Protein AF-A0A0G0RYS9-F1 (afdb_monomer)

Nearest PDB structures (foldseek):
  3qok-assembly1_A  TM=2.219E-01  e=1.330E+00  Klebsiella pneumoniae subsp. pneumoniae MGH 78578
  6hm1-assembly1_A  TM=3.190E-01  e=3.081E+00  Serratia proteamaculans 568
  8xbd-assembly2_A  TM=3.062E-01  e=3.081E+00  uncultured bacterium
  8bqs-assembly1_A2  TM=1.404E-01  e=9.246E+00  Tetrahymena thermophila SB210

Radius of gyration: 17.21 Å; Cα contacts (8 Å, |Δi|>4): 258; chains: 1; bounding box: 45×35×45 Å

Solvent-accessible surface area (backbone atoms only — not comparable to full-atom values): 8181 Å² total; per-residue (Å²): 82,34,41,35,58,44,65,34,42,79,86,64,74,83,59,55,46,101,86,70,46,69,49,48,28,32,82,56,81,89,67,54,73,68,54,50,55,47,25,54,72,73,64,80,31,53,99,46,82,96,47,38,80,52,53,52,50,81,87,70,58,75,88,50,36,66,15,37,32,41,29,30,48,76,61,48,36,29,71,81,49,70,74,22,80,40,61,65,59,42,15,44,51,38,31,77,68,57,38,72,39,22,87,99,34,59,51,51,42,67,24,38,34,42,31,51,72,69,60,49,72,27,49,34,56,45,70,41,86,89,77,69,49,75,43,35,18,35,51,56,49,38,76,76,112

pLDDT: mean 87.71, std 9.08, range [53.84, 98.44]

Sequence (145 aa):
MSREIRRVPENWEHPKDEKGHNIPMHEHFPYNKEEIEEGLRDGWLDNDPPNYGCDVMPQWPESERTHYQMYESVTEGTPISPVMKSPEALARWLADNKASAGPYATATYDQWLAMIKVGSSAGSFVMNRSTGEIVSGVEAVSRKM

Mean predicted aligned error: 6.13 Å

Structure (mmCIF, N/CA/C/O backbone):
data_AF-A0A0G0RYS9-F1
#
_entry.id   AF-A0A0G0RYS9-F1
#
loop_
_atom_site.group_PDB
_atom_site.id
_atom_site.type_symbol
_atom_site.label_atom_id
_atom_site.label_alt_id
_atom_site.label_comp_id
_atom_site.label_asym_id
_atom_site.label_entity_id
_atom_site.label_seq_id
_atom_site.pdbx_PDB_ins_code
_atom_site.Cartn_x
_atom_site.Cartn_y
_atom_site.Cartn_z
_atom_site.occupancy
_atom_site.B_iso_or_equiv
_atom_site.auth_seq_id
_atom_site.auth_comp_id
_atom_site.auth_asym_id
_atom_site.auth_atom_id
_atom_site.pdbx_PDB_model_num
ATOM 1 N N . MET A 1 1 ? 7.383 8.909 -1.691 1.00 72.62 1 MET A N 1
ATOM 2 C CA . MET A 1 1 ? 6.316 8.246 -2.465 1.00 72.62 1 MET A CA 1
ATOM 3 C C . MET A 1 1 ? 6.650 6.761 -2.615 1.00 72.62 1 MET A C 1
ATOM 5 O O . MET A 1 1 ? 7.046 6.326 -3.693 1.00 72.62 1 MET A O 1
ATOM 9 N N . SER A 1 2 ? 6.572 5.975 -1.542 1.00 84.88 2 SER A N 1
ATOM 10 C CA . SER A 1 2 ? 6.737 4.519 -1.652 1.00 84.88 2 SER A CA 1
ATOM 11 C C . SER A 1 2 ? 5.440 3.855 -2.119 1.00 84.88 2 SER A C 1
ATOM 13 O O . SER A 1 2 ? 4.384 4.495 -2.196 1.00 84.88 2 SER A O 1
ATOM 15 N N . ARG A 1 3 ? 5.543 2.579 -2.489 1.00 91.12 3 ARG 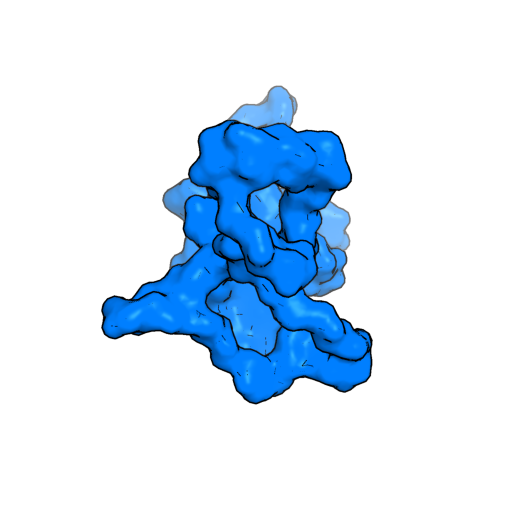A N 1
ATOM 16 C CA . ARG A 1 3 ? 4.415 1.704 -2.814 1.00 91.12 3 ARG A CA 1
ATOM 17 C C . ARG A 1 3 ? 4.362 0.572 -1.823 1.00 91.12 3 ARG A C 1
ATOM 19 O O . ARG A 1 3 ? 5.385 -0.052 -1.569 1.00 91.12 3 ARG A O 1
ATOM 26 N N . GLU A 1 4 ? 3.185 0.324 -1.287 1.00 92.38 4 GLU A N 1
ATOM 27 C CA . GLU A 1 4 ? 2.968 -0.671 -0.251 1.00 92.38 4 GLU A CA 1
ATOM 28 C C . GLU A 1 4 ? 1.812 -1.567 -0.671 1.00 92.38 4 GLU A C 1
ATOM 30 O O . GLU A 1 4 ? 0.739 -1.093 -1.042 1.00 92.38 4 GLU A O 1
ATOM 35 N N . ILE A 1 5 ? 2.039 -2.875 -0.626 1.00 93.75 5 ILE A N 1
ATOM 36 C CA . ILE A 1 5 ? 0.974 -3.845 -0.827 1.00 93.75 5 ILE A CA 1
ATOM 37 C C . ILE A 1 5 ? 0.342 -4.183 0.522 1.00 93.75 5 ILE A C 1
ATOM 39 O O . ILE A 1 5 ? 1.015 -4.702 1.408 1.00 93.75 5 ILE A O 1
ATOM 43 N N . ARG A 1 6 ? -0.966 -3.950 0.660 1.00 92.69 6 ARG A N 1
ATOM 44 C CA . ARG A 1 6 ? -1.732 -4.357 1.844 1.00 92.69 6 ARG A CA 1
ATOM 45 C C . ARG A 1 6 ? -2.678 -5.503 1.514 1.00 92.69 6 ARG A C 1
ATOM 47 O O . ARG A 1 6 ? -3.259 -5.574 0.427 1.00 92.69 6 ARG A O 1
ATOM 54 N N . ARG A 1 7 ? -2.828 -6.409 2.481 1.00 93.31 7 ARG A N 1
ATOM 55 C CA . ARG A 1 7 ? -3.809 -7.500 2.452 1.00 93.31 7 ARG A CA 1
ATOM 56 C C . ARG A 1 7 ? -5.037 -7.110 3.268 1.00 93.31 7 ARG A C 1
ATOM 58 O O . ARG A 1 7 ? -4.888 -6.854 4.464 1.00 93.31 7 ARG A O 1
ATOM 65 N N . VAL A 1 8 ? -6.203 -7.094 2.627 1.00 95.19 8 VAL A N 1
ATOM 66 C CA . VAL A 1 8 ? -7.475 -6.571 3.161 1.00 95.19 8 VAL A CA 1
ATOM 67 C C . VAL A 1 8 ? -8.631 -7.558 2.911 1.00 95.19 8 VAL A C 1
ATOM 69 O O . VAL A 1 8 ? -8.483 -8.451 2.066 1.00 95.19 8 VAL A O 1
ATOM 72 N N . PRO A 1 9 ? -9.765 -7.443 3.625 1.00 96.75 9 PRO A N 1
ATOM 73 C CA . PRO A 1 9 ? -10.996 -8.160 3.296 1.00 96.75 9 PRO A CA 1
ATOM 74 C C . PRO A 1 9 ? -11.537 -7.829 1.904 1.00 96.75 9 PRO A C 1
ATOM 76 O O . PRO A 1 9 ? -11.288 -6.753 1.368 1.00 96.75 9 PRO A O 1
ATOM 79 N N . GLU A 1 10 ? -12.314 -8.748 1.328 1.00 96.06 10 GLU A N 1
ATOM 80 C CA . GLU A 1 10 ? -12.937 -8.584 0.002 1.00 96.06 10 GLU A CA 1
ATOM 81 C C . GLU A 1 10 ? -13.812 -7.330 -0.091 1.00 96.06 10 GLU A C 1
ATOM 83 O O . GLU A 1 10 ? -13.774 -6.605 -1.080 1.00 96.06 10 GLU A O 1
ATOM 88 N N . ASN A 1 11 ? -14.584 -7.076 0.960 1.00 94.31 11 ASN A N 1
ATOM 89 C CA . ASN A 1 11 ? -15.544 -5.986 1.070 1.00 94.31 11 ASN A CA 1
ATOM 90 C C . ASN A 1 11 ? -14.961 -4.744 1.762 1.00 94.31 11 ASN A C 1
ATOM 92 O O . ASN A 1 11 ? -15.718 -3.927 2.281 1.00 94.31 11 ASN A O 1
ATOM 96 N N . TRP A 1 12 ? -13.632 -4.624 1.829 1.00 94.94 12 TRP A N 1
ATOM 97 C CA . TRP A 1 12 ? -12.996 -3.456 2.422 1.00 94.94 12 TRP A CA 1
ATOM 98 C C . TRP A 1 12 ? -13.252 -2.203 1.582 1.00 94.94 12 TRP A C 1
ATOM 100 O O . TRP A 1 12 ? -12.902 -2.139 0.402 1.00 94.94 12 TRP A O 1
ATOM 110 N N . GLU A 1 13 ? -13.814 -1.185 2.229 1.00 93.50 13 GLU A N 1
ATOM 111 C CA . GLU A 1 13 ? -13.965 0.155 1.679 1.00 93.50 13 GLU A CA 1
ATOM 112 C C . GLU A 1 13 ? -13.140 1.128 2.519 1.00 93.50 13 GLU A C 1
ATOM 114 O O . GLU A 1 13 ? -13.358 1.276 3.720 1.00 93.50 13 GLU A O 1
ATOM 119 N N . HIS A 1 14 ? -12.167 1.779 1.879 1.00 91.94 14 HIS A N 1
ATOM 120 C CA . HIS A 1 14 ? -11.284 2.719 2.562 1.00 91.94 14 HIS A CA 1
ATOM 121 C C . HIS A 1 14 ? -12.072 3.963 3.019 1.00 91.94 14 HIS A C 1
ATOM 123 O O . HIS A 1 14 ? -12.773 4.548 2.183 1.00 91.94 14 HIS A O 1
ATOM 129 N N . PRO A 1 15 ? -11.960 4.388 4.294 1.00 91.50 15 PRO A N 1
ATOM 130 C CA . PRO A 1 15 ? -12.660 5.554 4.825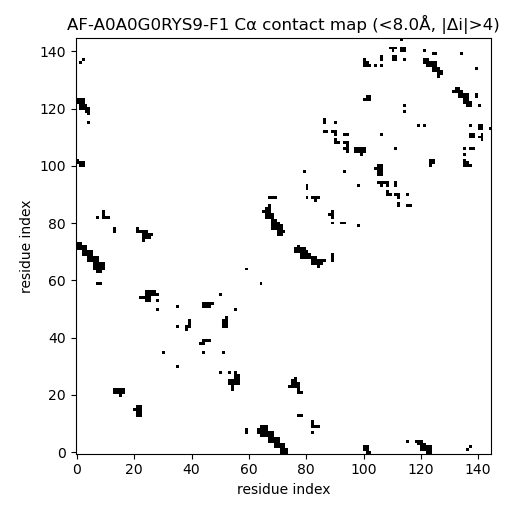 1.00 91.50 15 PRO A CA 1
ATOM 131 C C . PRO A 1 15 ? -12.395 6.832 4.029 1.00 91.50 15 PRO A C 1
ATOM 133 O O . PRO A 1 15 ? -11.281 7.085 3.560 1.00 91.50 15 PRO A O 1
ATOM 136 N N . LYS A 1 16 ? -13.433 7.660 3.894 1.00 91.06 16 LYS A N 1
ATOM 137 C CA . LYS A 1 16 ? -13.384 8.928 3.164 1.00 91.06 16 LYS A CA 1
ATOM 138 C C . LYS A 1 16 ? -13.897 10.079 4.018 1.00 91.06 16 LYS A C 1
ATOM 140 O O . LYS A 1 16 ? -14.792 9.881 4.835 1.00 91.06 16 LYS A O 1
ATOM 145 N N . ASP A 1 17 ? -13.341 11.266 3.797 1.00 88.62 17 ASP A N 1
ATOM 146 C CA . ASP A 1 17 ? -13.802 12.509 4.408 1.00 88.62 17 ASP A CA 1
ATOM 147 C C . ASP A 1 17 ? -15.164 12.952 3.834 1.00 88.62 17 ASP A C 1
ATOM 149 O O . ASP A 1 17 ? -15.690 12.375 2.876 1.00 88.62 17 ASP A O 1
ATOM 153 N N . GLU A 1 18 ? -15.737 14.023 4.388 1.00 90.81 18 GLU A N 1
ATOM 154 C CA . GLU A 1 18 ? -17.013 14.597 3.926 1.00 90.81 18 GLU A CA 1
ATOM 155 C C . GLU A 1 18 ? -16.992 15.049 2.452 1.00 90.81 18 GLU A C 1
ATOM 157 O O . GLU A 1 18 ? -18.043 15.234 1.836 1.00 90.81 18 GLU A O 1
ATOM 162 N N . LYS A 1 19 ? -15.802 15.233 1.867 1.00 90.75 19 LYS A N 1
ATOM 163 C CA . LYS A 1 19 ? -15.595 15.621 0.464 1.00 90.75 19 LYS A CA 1
ATOM 164 C C . LYS A 1 19 ? -15.372 14.408 -0.446 1.00 90.75 19 LYS A C 1
ATOM 166 O O . LYS A 1 19 ? -15.249 14.578 -1.658 1.00 90.75 19 LYS A O 1
ATOM 171 N N . GLY A 1 20 ? -15.354 13.196 0.108 1.00 88.25 20 GLY A N 1
ATOM 172 C CA . GLY A 1 20 ? -15.143 11.948 -0.616 1.00 88.25 20 GLY A CA 1
ATOM 173 C C . GLY A 1 20 ? -13.673 11.612 -0.888 1.00 88.25 20 GLY A C 1
ATOM 174 O O . GLY A 1 20 ? -13.408 10.700 -1.677 1.00 88.25 20 GLY A O 1
ATOM 175 N N . HIS A 1 21 ? -12.720 12.314 -0.271 1.00 88.19 21 HIS A N 1
ATOM 176 C CA . HIS A 1 21 ? -11.299 11.984 -0.362 1.00 88.19 21 HIS A CA 1
ATOM 177 C C . HIS A 1 21 ? -10.928 10.897 0.641 1.00 88.19 21 HIS A C 1
ATOM 179 O O . HIS A 1 21 ? -11.434 10.887 1.756 1.00 88.19 21 HIS A O 1
ATOM 185 N N . ASN A 1 22 ? -10.023 9.994 0.261 1.00 90.31 22 ASN A N 1
ATOM 186 C CA . ASN A 1 22 ? -9.525 8.959 1.167 1.00 90.31 22 ASN A CA 1
ATOM 187 C C . ASN A 1 22 ? -8.815 9.596 2.369 1.00 90.31 22 ASN A C 1
ATOM 189 O O . ASN A 1 22 ? -7.947 10.450 2.185 1.00 90.31 22 ASN A O 1
ATOM 193 N N . ILE A 1 23 ? -9.152 9.136 3.571 1.00 88.25 23 ILE A N 1
ATOM 194 C CA . ILE A 1 23 ? -8.484 9.546 4.808 1.00 88.25 23 ILE A CA 1
ATOM 195 C C . ILE A 1 23 ? -7.148 8.787 4.905 1.00 88.25 23 ILE A C 1
ATOM 197 O O . ILE A 1 23 ? -7.151 7.569 4.724 1.00 88.25 23 ILE A O 1
ATOM 201 N N . PRO A 1 24 ? -6.000 9.446 5.129 1.00 87.50 24 PRO A N 1
ATOM 202 C CA . PRO A 1 24 ? -4.731 8.766 5.402 1.00 87.50 24 PRO A CA 1
ATOM 203 C C . PRO A 1 24 ? -4.861 7.760 6.549 1.00 87.50 24 PRO A C 1
ATOM 205 O O . PRO A 1 24 ? -5.377 8.117 7.600 1.00 87.50 24 PRO A O 1
ATOM 208 N N . MET A 1 25 ? -4.414 6.513 6.362 1.00 86.75 25 MET A N 1
ATOM 209 C CA . MET A 1 25 ? -4.434 5.511 7.434 1.00 86.75 25 MET A CA 1
ATOM 210 C C . MET A 1 25 ? -3.079 4.830 7.593 1.00 86.75 25 MET A C 1
ATOM 212 O O . MET A 1 25 ? -2.584 4.152 6.675 1.00 86.75 25 MET A O 1
ATOM 216 N N . HIS A 1 26 ? -2.520 4.921 8.797 1.00 80.25 26 HIS A N 1
ATOM 217 C CA . HIS A 1 26 ? -1.299 4.210 9.155 1.00 80.25 26 HIS A CA 1
ATOM 218 C C . HIS A 1 26 ? -1.557 2.701 9.245 1.00 80.25 26 HIS A C 1
ATOM 220 O O . HIS A 1 26 ? -2.640 2.258 9.618 1.00 80.25 26 HIS A O 1
ATOM 226 N N . GLU A 1 27 ? -0.560 1.881 8.907 1.00 78.25 27 GLU A N 1
ATOM 227 C CA . GLU A 1 27 ? -0.674 0.424 9.083 1.00 78.25 27 GLU A CA 1
ATOM 228 C C . GLU A 1 27 ? -0.692 0.039 10.574 1.00 78.25 27 GLU A C 1
ATOM 230 O O . GLU A 1 27 ? -1.411 -0.871 10.982 1.00 78.25 27 GLU A O 1
ATOM 235 N N . HIS A 1 28 ? 0.070 0.775 11.384 1.00 78.38 28 HIS A N 1
ATOM 236 C CA . HIS A 1 28 ? 0.213 0.593 12.823 1.00 78.38 28 HIS A CA 1
ATOM 237 C C . HIS A 1 28 ? 0.192 1.959 13.510 1.00 78.38 28 HIS A C 1
ATOM 239 O O . HIS A 1 28 ? 0.562 2.961 12.895 1.00 78.38 28 HIS A O 1
ATOM 245 N N . PHE A 1 29 ? -0.211 1.997 14.780 1.00 80.31 29 PHE A N 1
ATOM 246 C CA . PHE A 1 29 ? -0.164 3.226 15.567 1.00 80.31 29 PHE A CA 1
ATOM 247 C C . PHE A 1 29 ? 1.294 3.729 15.670 1.00 80.31 29 PHE A C 1
ATOM 249 O O . PHE A 1 29 ? 2.159 2.951 16.085 1.00 80.31 29 PHE A O 1
ATOM 256 N N .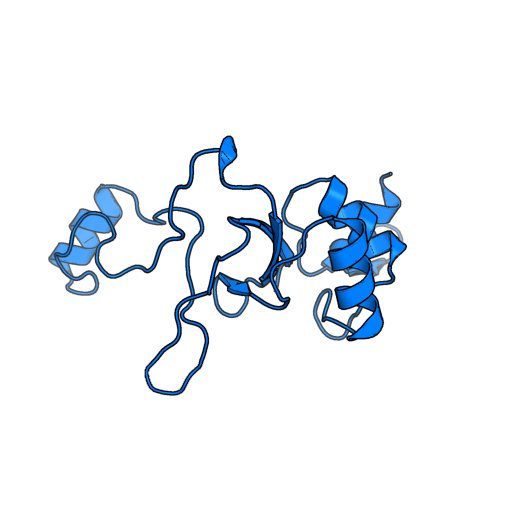 PRO A 1 30 ? 1.597 4.971 15.244 1.00 77.12 30 PRO A N 1
ATOM 257 C CA . PRO A 1 30 ? 2.976 5.391 14.996 1.00 77.12 30 PRO A CA 1
ATOM 258 C C . PRO A 1 30 ? 3.736 5.837 16.251 1.00 77.12 30 PRO A C 1
ATOM 260 O O . PRO A 1 30 ? 4.961 5.916 16.193 1.00 77.12 30 PRO A O 1
ATOM 263 N N . TYR A 1 31 ? 3.042 6.125 17.358 1.00 82.19 31 TYR A N 1
ATOM 264 C CA . TYR A 1 31 ? 3.647 6.748 18.536 1.00 82.19 31 TYR A CA 1
ATOM 265 C C . TYR A 1 31 ? 3.950 5.752 19.652 1.00 82.19 31 TYR A C 1
ATOM 267 O O . TYR A 1 31 ? 3.157 4.861 19.969 1.00 82.19 31 TYR A O 1
ATOM 275 N N . ASN A 1 32 ? 5.107 5.933 20.283 1.00 86.44 32 ASN A N 1
ATOM 276 C CA . ASN A 1 32 ? 5.463 5.240 21.515 1.00 86.44 32 ASN A CA 1
ATOM 277 C C . ASN A 1 32 ? 4.831 5.917 22.747 1.00 86.44 32 ASN A C 1
ATOM 279 O O . ASN A 1 32 ? 4.168 6.947 22.653 1.00 86.44 32 ASN A O 1
ATOM 283 N N . LYS A 1 33 ? 5.024 5.322 23.929 1.00 86.50 33 LYS A N 1
ATOM 284 C CA . LYS A 1 33 ? 4.403 5.806 25.167 1.00 86.50 33 LYS A CA 1
ATOM 285 C C . LYS A 1 33 ? 4.849 7.229 25.521 1.00 86.50 33 LYS A C 1
ATOM 287 O O . LYS A 1 33 ? 4.018 8.034 25.928 1.00 86.50 33 LYS A O 1
ATOM 292 N N . GLU A 1 34 ? 6.134 7.526 25.372 1.00 88.75 34 GLU A N 1
ATOM 293 C CA . GLU A 1 34 ? 6.707 8.836 25.672 1.00 88.75 34 GLU A CA 1
ATOM 294 C C . GLU A 1 34 ? 6.160 9.918 24.727 1.00 88.75 34 GLU A C 1
ATOM 296 O O . GLU A 1 34 ? 5.790 10.997 25.183 1.00 88.75 34 GLU A O 1
ATOM 301 N N . GLU A 1 35 ? 6.032 9.609 23.434 1.00 87.62 35 GLU A N 1
ATOM 302 C CA . GLU A 1 35 ? 5.447 10.497 22.418 1.00 87.62 35 GLU A CA 1
ATOM 303 C C . GLU A 1 35 ? 3.956 10.754 22.670 1.00 87.62 35 GLU A C 1
ATOM 305 O O . GLU A 1 35 ? 3.490 11.875 22.484 1.00 87.62 35 GLU A O 1
ATOM 310 N N . ILE A 1 36 ? 3.211 9.749 23.148 1.00 86.31 36 ILE A N 1
ATOM 311 C CA . ILE A 1 36 ? 1.817 9.928 23.577 1.00 86.31 36 ILE A CA 1
ATOM 312 C C . ILE A 1 36 ? 1.746 10.889 24.769 1.00 86.31 36 ILE A C 1
ATOM 314 O O . ILE A 1 36 ? 0.948 11.824 24.767 1.00 86.31 36 ILE A O 1
ATOM 318 N N . GLU A 1 37 ? 2.569 10.669 25.800 1.00 87.75 37 GLU A N 1
ATOM 319 C CA . GLU A 1 37 ? 2.602 11.525 26.994 1.00 87.75 37 GLU A CA 1
ATOM 320 C C . GLU A 1 37 ? 2.983 12.971 26.639 1.00 87.75 37 GLU A C 1
ATOM 322 O O . GLU A 1 37 ? 2.375 13.918 27.145 1.00 87.75 37 GLU A O 1
ATOM 327 N N . GLU A 1 38 ? 3.956 13.151 25.743 1.00 89.19 38 GLU A N 1
ATOM 328 C CA . GLU A 1 38 ? 4.337 14.448 25.189 1.00 89.19 38 GLU A CA 1
ATOM 329 C C . GLU A 1 38 ? 3.199 15.091 24.395 1.00 89.19 38 GLU A C 1
ATOM 331 O O . GLU A 1 38 ? 2.866 16.247 24.655 1.00 89.19 38 GLU A O 1
ATOM 336 N N . GLY A 1 39 ? 2.553 14.354 23.492 1.00 86.50 39 GLY A N 1
ATOM 337 C CA . GLY A 1 39 ? 1.490 14.901 22.658 1.00 86.50 39 GLY A CA 1
ATOM 338 C C . GLY A 1 39 ? 0.230 15.282 23.408 1.00 86.50 39 GLY A C 1
ATOM 339 O O . GLY A 1 39 ? -0.361 16.321 23.108 1.00 86.50 39 GLY A O 1
ATOM 340 N N . LEU A 1 40 ? -0.132 14.519 24.439 1.00 86.75 40 LEU A N 1
ATOM 341 C CA . LEU A 1 40 ? -1.223 14.874 25.346 1.00 86.75 40 LEU A CA 1
ATOM 342 C C . LEU A 1 40 ? -0.876 16.102 26.200 1.00 86.75 40 LEU A C 1
ATOM 344 O O . LEU A 1 40 ? -1.745 16.928 26.476 1.00 86.75 40 LEU A O 1
ATOM 348 N N . ARG A 1 41 ? 0.387 16.236 26.628 1.00 89.12 41 ARG A N 1
ATOM 349 C CA . ARG A 1 41 ? 0.866 17.387 27.410 1.00 89.12 41 ARG A CA 1
ATOM 350 C C . ARG A 1 41 ? 0.906 18.670 26.578 1.00 89.12 41 ARG A C 1
ATOM 352 O O . ARG A 1 41 ? 0.526 19.721 27.089 1.00 89.12 41 ARG A O 1
ATOM 359 N N . ASP A 1 42 ? 1.373 18.582 25.335 1.00 89.62 42 ASP A N 1
ATOM 360 C CA . ASP A 1 42 ? 1.543 19.724 24.427 1.00 89.62 42 ASP A CA 1
ATOM 361 C C . ASP A 1 42 ? 0.292 20.025 23.584 1.00 89.62 42 ASP A C 1
ATOM 363 O O . ASP A 1 42 ? 0.236 21.054 22.910 1.00 89.62 42 ASP A O 1
ATOM 367 N N . GLY A 1 43 ? -0.733 19.171 23.663 1.00 85.31 43 GLY A N 1
ATOM 368 C CA . GLY A 1 43 ? -2.051 19.394 23.065 1.00 85.31 43 GLY A CA 1
ATOM 369 C C . GLY A 1 43 ? -2.108 19.194 21.550 1.00 85.31 43 GLY A C 1
ATOM 370 O O . GLY A 1 43 ? -3.002 19.740 20.909 1.00 85.31 43 GLY A O 1
ATOM 371 N N . TRP A 1 44 ? -1.157 18.452 20.971 1.00 83.62 44 TRP A N 1
ATOM 372 C CA . TRP A 1 44 ? -1.203 18.031 19.563 1.00 83.62 44 TRP A CA 1
ATOM 373 C C . TRP A 1 44 ? -1.731 16.600 19.379 1.00 83.62 44 TRP A C 1
ATOM 375 O O . TRP A 1 44 ? -2.003 16.208 18.246 1.00 83.62 44 TRP A O 1
ATOM 385 N N . LEU A 1 45 ? -1.919 15.849 20.473 1.00 77.62 45 LEU A N 1
ATOM 386 C CA . LEU A 1 45 ? -2.746 14.641 20.505 1.00 77.62 45 LEU A CA 1
ATOM 387 C C . LEU A 1 45 ? -4.034 14.897 21.275 1.00 77.62 45 LEU A C 1
ATOM 389 O O . LEU A 1 45 ? -4.015 15.449 22.379 1.00 77.62 45 LEU A O 1
ATOM 393 N N . ASP A 1 46 ? -5.132 14.391 20.726 1.00 74.81 46 ASP A N 1
ATOM 394 C CA . ASP A 1 46 ? -6.409 14.324 21.418 1.00 74.81 46 ASP A CA 1
ATOM 395 C C . ASP A 1 46 ? -6.507 13.025 22.232 1.00 74.81 46 ASP A C 1
ATOM 397 O O . ASP A 1 46 ? -5.993 11.965 21.862 1.00 74.81 46 ASP A O 1
ATOM 401 N N . ASN A 1 47 ? -7.174 13.100 23.381 1.00 66.69 47 ASN A N 1
ATOM 402 C CA . ASN A 1 47 ? -7.230 12.021 24.366 1.00 66.69 47 ASN A CA 1
ATOM 403 C C . ASN A 1 47 ? -8.276 10.942 24.007 1.00 66.69 47 ASN A C 1
ATOM 405 O O . ASN A 1 47 ? -9.177 10.681 24.804 1.00 66.69 47 ASN A O 1
ATOM 409 N N . ASP A 1 48 ? -8.158 10.325 22.822 1.00 63.88 48 ASP A N 1
ATOM 410 C CA . ASP A 1 48 ? -9.079 9.284 22.323 1.00 63.88 48 ASP A CA 1
ATOM 411 C C . ASP A 1 48 ? -8.367 7.931 22.057 1.00 63.88 48 ASP A C 1
ATOM 413 O O . ASP A 1 48 ? -8.072 7.565 20.912 1.00 63.88 48 ASP A O 1
ATOM 417 N N . PRO A 1 49 ? -8.003 7.176 23.116 1.00 62.94 49 PRO A N 1
ATOM 418 C CA . PRO A 1 49 ? -7.420 5.841 22.987 1.00 62.94 49 PRO A CA 1
ATOM 419 C C . PRO A 1 49 ? -8.326 4.889 22.180 1.00 62.94 49 PRO A C 1
ATOM 421 O O . PRO A 1 49 ? -9.548 4.979 22.278 1.00 62.94 49 PRO A O 1
ATOM 424 N N . PRO A 1 50 ? -7.773 3.897 21.456 1.00 61.84 50 PRO A N 1
ATOM 425 C CA . PRO A 1 50 ? -6.370 3.479 21.464 1.00 61.84 50 PRO A CA 1
ATOM 426 C C . PRO A 1 50 ? -5.480 4.202 20.446 1.00 61.84 50 PRO A C 1
ATOM 428 O O . PRO A 1 50 ? -4.270 4.004 20.485 1.00 61.84 50 PRO A O 1
ATOM 431 N N . ASN A 1 51 ? -6.053 5.015 19.554 1.00 64.38 51 ASN A N 1
ATOM 432 C CA . ASN A 1 51 ? -5.321 5.576 18.418 1.00 64.38 51 ASN A CA 1
ATOM 433 C C . ASN A 1 51 ? -5.103 7.095 18.501 1.00 64.38 51 ASN A C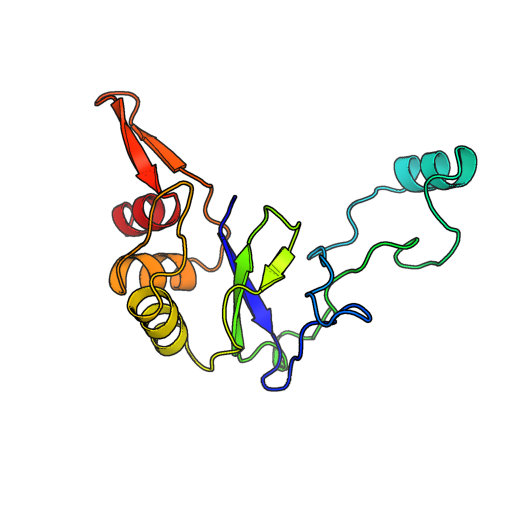 1
ATOM 435 O O . ASN A 1 51 ? -4.547 7.651 17.566 1.00 64.38 51 ASN A O 1
ATOM 439 N N . TYR A 1 52 ? -5.513 7.769 19.583 1.00 71.06 52 TYR A N 1
ATOM 440 C CA . TYR A 1 52 ? -5.164 9.166 19.900 1.00 71.06 52 TYR A CA 1
ATOM 441 C C . TYR A 1 52 ? -5.351 10.154 18.729 1.00 71.06 52 TYR A C 1
ATOM 443 O O . TYR A 1 52 ? -4.512 11.016 18.487 1.00 71.06 52 TYR A O 1
ATOM 451 N N . GLY A 1 53 ? -6.440 9.997 17.968 1.00 67.69 53 GLY A N 1
ATOM 452 C CA . GLY A 1 53 ? -6.747 10.835 16.800 1.00 67.69 53 GLY A CA 1
ATOM 453 C C . GLY A 1 53 ? -6.039 10.446 15.493 1.00 67.69 53 GLY A C 1
ATOM 454 O O . GLY A 1 53 ? -6.244 11.108 14.480 1.00 67.69 53 GLY A O 1
ATOM 455 N N . CYS A 1 54 ? -5.241 9.377 15.476 1.00 72.81 54 CYS A N 1
ATOM 456 C CA . CYS A 1 54 ? -4.683 8.801 14.254 1.00 72.81 54 CYS A CA 1
ATOM 457 C C . CYS A 1 54 ? -5.608 7.731 13.671 1.00 72.81 54 CYS A C 1
ATOM 459 O O . CYS A 1 54 ? -5.964 6.758 14.340 1.00 72.81 54 CYS A O 1
ATOM 461 N N . ASP A 1 55 ? -5.910 7.833 12.382 1.00 81.62 55 ASP A N 1
ATOM 462 C CA . ASP A 1 55 ? -6.574 6.753 11.667 1.00 81.62 55 ASP A CA 1
ATOM 463 C C . ASP A 1 55 ? -5.581 5.613 11.396 1.00 81.62 55 ASP A C 1
ATOM 465 O O . ASP A 1 55 ? -4.545 5.778 10.745 1.00 81.62 55 ASP A O 1
ATOM 469 N N . VAL A 1 56 ? -5.889 4.427 11.921 1.00 84.06 56 VAL A N 1
ATOM 470 C CA . VAL A 1 56 ? -5.070 3.217 11.774 1.00 84.06 56 VAL A CA 1
ATOM 471 C C . VAL A 1 56 ? -5.896 2.144 11.082 1.00 84.06 56 VAL A C 1
ATOM 473 O O . VAL A 1 56 ? -7.079 1.965 11.379 1.00 84.06 56 VAL A O 1
ATOM 476 N N . MET A 1 57 ? -5.276 1.418 10.154 1.00 87.56 57 MET A N 1
ATOM 477 C CA . MET A 1 57 ? -5.901 0.285 9.478 1.00 87.56 57 MET A CA 1
ATOM 478 C C . MET A 1 57 ? -6.445 -0.723 10.504 1.00 87.56 57 MET A C 1
ATOM 480 O O . MET A 1 57 ? -5.736 -1.070 11.459 1.00 87.56 57 MET A O 1
ATOM 484 N N . PRO A 1 58 ? -7.670 -1.246 10.306 1.00 88.00 58 PRO A N 1
ATOM 485 C CA . PRO A 1 58 ? -8.186 -2.299 11.165 1.00 88.00 58 PRO A CA 1
ATOM 486 C C . PRO A 1 58 ? -7.273 -3.529 11.145 1.00 88.00 58 PRO A C 1
ATOM 488 O O . PRO A 1 58 ? -6.792 -3.965 10.097 1.00 88.00 58 PRO A O 1
ATOM 491 N N . GLN A 1 59 ? -7.055 -4.114 12.319 1.00 85.94 59 GLN A N 1
ATOM 492 C CA . GLN A 1 59 ? -6.223 -5.304 12.473 1.00 85.94 59 GLN A CA 1
ATOM 493 C C . GLN A 1 59 ? -7.069 -6.560 12.248 1.00 85.94 59 GLN A C 1
ATOM 495 O O . GLN A 1 59 ? -7.569 -7.172 13.192 1.00 85.94 59 GLN A O 1
ATOM 500 N N . TRP A 1 60 ? -7.271 -6.924 10.980 1.00 88.81 60 TRP A N 1
ATOM 501 C CA . TRP A 1 60 ? -8.001 -8.143 10.627 1.00 88.81 60 TRP A CA 1
ATOM 502 C C . TRP A 1 60 ? -7.178 -9.404 10.895 1.00 88.81 60 TRP A C 1
ATOM 504 O O . TRP A 1 60 ? -5.964 -9.413 10.646 1.00 88.81 60 TRP A O 1
ATOM 514 N N . PRO A 1 61 ? -7.823 -10.511 11.300 1.00 91.50 61 PRO A N 1
ATOM 515 C CA . PRO A 1 61 ? -7.159 -11.805 11.339 1.00 91.50 61 PRO A CA 1
ATOM 516 C C . PRO A 1 61 ? -6.705 -12.218 9.933 1.00 91.50 61 PRO A C 1
ATOM 518 O O . PRO A 1 61 ? -7.320 -11.867 8.925 1.00 91.50 61 PRO A O 1
ATOM 521 N N . GLU A 1 62 ? -5.637 -13.014 9.854 1.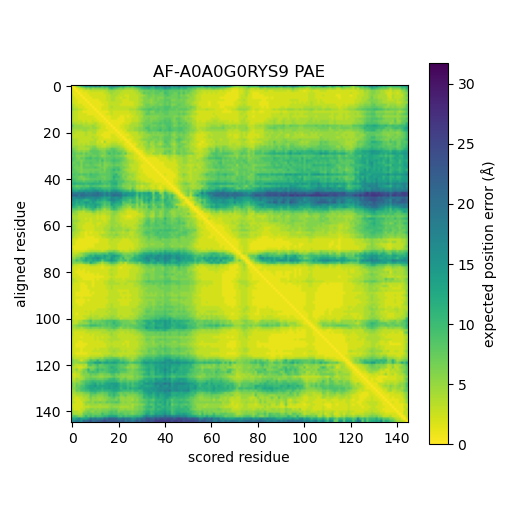00 89.06 62 GLU A N 1
ATOM 522 C CA . GLU A 1 62 ? -5.055 -13.458 8.578 1.00 89.06 62 GLU A CA 1
ATOM 523 C C . GLU A 1 62 ? -6.091 -14.120 7.652 1.00 89.06 62 GLU A C 1
ATOM 525 O O . GLU A 1 62 ? -6.078 -13.896 6.442 1.00 89.06 62 GLU A O 1
ATOM 530 N N . SER A 1 63 ? -7.045 -14.859 8.229 1.00 93.69 63 SER A N 1
ATOM 531 C CA . SER A 1 63 ? -8.142 -15.518 7.512 1.00 93.69 63 SER A CA 1
ATOM 532 C C . SER A 1 63 ? -9.063 -14.563 6.752 1.00 93.69 63 SER A C 1
ATOM 534 O O . SER A 1 63 ? -9.669 -14.969 5.764 1.00 93.69 63 SER A O 1
ATOM 536 N N . GLU A 1 64 ? -9.182 -13.309 7.192 1.00 93.88 64 GLU A N 1
ATOM 537 C CA . GLU A 1 64 ? -10.019 -12.295 6.541 1.00 93.88 64 GLU A CA 1
ATOM 538 C C . GLU A 1 64 ? -9.248 -11.506 5.475 1.00 93.88 64 GLU A C 1
ATOM 540 O O . GLU A 1 64 ? -9.847 -10.991 4.534 1.00 93.88 64 GLU A O 1
ATOM 545 N N . ARG A 1 65 ? -7.911 -11.470 5.550 1.00 92.94 65 ARG A N 1
ATOM 546 C CA . ARG A 1 65 ? -7.014 -10.702 4.665 1.00 92.94 65 ARG A CA 1
ATOM 547 C C . ARG A 1 65 ? -6.806 -11.389 3.307 1.00 92.94 65 ARG A C 1
ATOM 549 O O . ARG A 1 65 ? -5.686 -11.664 2.870 1.00 92.94 65 ARG A O 1
ATOM 556 N N . THR A 1 66 ? -7.898 -11.708 2.627 1.00 95.94 66 THR A N 1
ATOM 557 C CA . THR A 1 66 ? -7.928 -12.556 1.423 1.00 95.94 66 THR A CA 1
ATOM 558 C C . THR A 1 66 ? -7.623 -11.811 0.123 1.00 95.94 66 THR A C 1
ATOM 560 O O . THR A 1 66 ? -7.237 -12.450 -0.854 1.00 95.94 66 THR A O 1
ATOM 563 N N . HIS A 1 67 ? -7.756 -10.485 0.107 1.00 97.19 67 HIS A N 1
ATOM 564 C CA . HIS A 1 67 ? -7.598 -9.648 -1.079 1.00 97.19 67 HIS A CA 1
ATOM 565 C C . HIS A 1 67 ? -6.398 -8.701 -0.961 1.00 97.19 67 HIS A C 1
ATOM 567 O O . HIS A 1 67 ? -5.753 -8.597 0.082 1.00 97.19 67 HIS A O 1
ATOM 573 N N . TYR A 1 68 ? -6.078 -8.039 -2.068 1.00 96.75 68 TYR A N 1
ATOM 574 C CA . TYR A 1 68 ? -4.887 -7.228 -2.276 1.00 96.75 68 TYR A CA 1
ATOM 575 C C . TYR A 1 68 ? -5.278 -5.812 -2.686 1.00 96.75 68 TYR A C 1
ATOM 577 O O . TYR A 1 68 ? -6.132 -5.633 -3.554 1.00 96.75 68 TYR A O 1
ATOM 585 N N . GLN A 1 69 ? -4.610 -4.814 -2.118 1.00 96.38 69 GLN A N 1
ATOM 586 C CA . GLN A 1 69 ? -4.795 -3.418 -2.497 1.00 96.38 69 GLN A CA 1
ATOM 587 C C . GLN A 1 69 ? -3.466 -2.666 -2.424 1.00 96.38 69 GLN A C 1
ATOM 589 O O . GLN A 1 69 ? -2.682 -2.855 -1.492 1.00 96.38 69 GLN A O 1
ATOM 594 N N . MET A 1 70 ? -3.197 -1.836 -3.431 1.00 95.38 70 MET A N 1
ATOM 595 C CA . MET A 1 70 ? -1.978 -1.040 -3.513 1.00 95.38 70 MET A CA 1
ATOM 596 C C . MET A 1 70 ? -2.177 0.312 -2.836 1.00 95.38 70 MET A C 1
ATOM 598 O O . MET A 1 70 ? -3.147 1.015 -3.121 1.00 95.38 70 MET A O 1
ATOM 602 N N . TYR A 1 71 ? -1.220 0.681 -1.995 1.00 93.38 71 TYR A N 1
ATOM 603 C CA . TYR A 1 71 ? -1.191 1.913 -1.221 1.00 93.38 71 TYR A CA 1
ATOM 604 C C . TYR A 1 71 ? 0.025 2.764 -1.574 1.00 93.38 71 TYR A C 1
ATOM 606 O O . TYR A 1 71 ? 1.032 2.287 -2.115 1.00 93.38 71 TYR A O 1
ATOM 614 N N . GLU A 1 72 ? -0.078 4.051 -1.259 1.00 88.00 72 GLU A N 1
ATOM 615 C CA . GLU A 1 72 ? 0.980 5.023 -1.479 1.00 88.00 72 GLU A CA 1
ATOM 616 C C . GLU A 1 72 ? 1.238 5.882 -0.234 1.00 88.00 72 GLU A C 1
ATOM 618 O O . GLU A 1 72 ? 0.344 6.123 0.574 1.00 88.00 72 GLU A O 1
ATOM 623 N N . SER A 1 73 ? 2.489 6.315 -0.057 1.00 77.19 73 SER A N 1
ATOM 624 C CA . SER A 1 73 ? 2.940 6.948 1.190 1.00 77.19 73 SER A CA 1
ATOM 625 C C . SER A 1 73 ? 2.952 8.479 1.183 1.00 77.19 73 SER A C 1
ATOM 627 O O . SER A 1 73 ? 3.410 9.056 2.162 1.00 77.19 73 SER A O 1
ATOM 629 N N . VAL A 1 74 ? 2.606 9.157 0.082 1.00 70.06 74 VAL A N 1
ATOM 630 C CA . VAL A 1 74 ? 2.644 10.637 0.028 1.00 70.06 74 VAL A CA 1
ATOM 631 C C . VAL A 1 74 ? 1.528 11.235 0.850 1.00 70.06 74 VAL A C 1
ATOM 633 O O . VAL A 1 74 ? 1.744 12.191 1.579 1.00 70.06 74 VAL A O 1
ATOM 636 N N . THR A 1 75 ? 0.356 10.634 0.740 1.00 62.66 75 THR A N 1
ATOM 637 C CA . THR A 1 75 ? -0.804 10.915 1.580 1.00 62.66 75 THR A CA 1
ATOM 638 C C . THR A 1 75 ? -0.858 9.971 2.779 1.00 62.66 75 THR A C 1
ATOM 640 O O . THR A 1 75 ? -1.936 9.684 3.271 1.00 62.66 75 THR A O 1
ATOM 643 N N . GLU A 1 76 ? 0.294 9.438 3.205 1.00 69.50 76 GLU A N 1
ATOM 644 C CA . GLU A 1 76 ? 0.429 8.599 4.404 1.00 69.50 76 GLU A CA 1
ATOM 645 C C . GLU A 1 76 ? -0.559 7.416 4.466 1.00 69.50 76 GLU A C 1
ATOM 647 O O . GLU A 1 76 ? -1.097 7.078 5.516 1.00 69.50 76 GLU A O 1
ATOM 652 N N . GLY A 1 77 ? -0.772 6.730 3.336 1.00 76.50 77 GLY A N 1
ATOM 653 C CA . GLY A 1 77 ? -1.528 5.476 3.315 1.00 76.50 77 GLY A CA 1
ATOM 654 C C . GLY A 1 77 ? -2.940 5.595 2.756 1.00 76.50 77 GLY A C 1
ATOM 655 O O . GLY A 1 77 ? -3.868 5.006 3.310 1.00 76.50 77 GLY A O 1
ATOM 656 N N . THR A 1 78 ? -3.103 6.272 1.617 1.00 88.12 78 THR A N 1
ATOM 657 C CA . THR A 1 78 ? -4.324 6.133 0.811 1.00 88.12 78 THR A CA 1
ATOM 658 C C . THR A 1 78 ? -4.155 5.064 -0.277 1.00 88.12 78 THR A C 1
ATOM 660 O O . THR A 1 78 ? -3.045 4.846 -0.786 1.00 88.12 78 THR A O 1
ATOM 663 N N . PRO A 1 79 ? -5.237 4.353 -0.640 1.00 93.75 79 PRO A N 1
ATOM 664 C CA . PRO A 1 79 ? -5.184 3.355 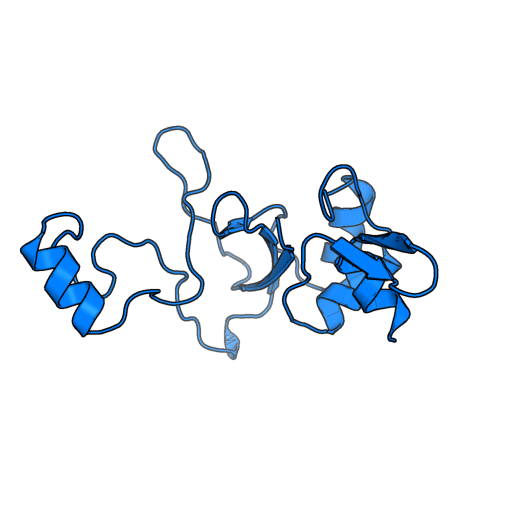-1.694 1.00 93.75 79 PRO A CA 1
ATOM 665 C C . PRO A 1 79 ? -5.120 4.019 -3.072 1.00 93.75 79 PRO A C 1
ATOM 667 O O . PRO A 1 79 ? -5.855 4.963 -3.364 1.00 93.75 79 PRO A O 1
ATOM 670 N N . ILE A 1 80 ? -4.292 3.459 -3.953 1.00 94.06 80 ILE A N 1
ATOM 671 C CA . ILE A 1 80 ? -4.202 3.843 -5.371 1.00 94.06 80 ILE A CA 1
ATOM 672 C C . ILE A 1 80 ? -4.857 2.825 -6.304 1.00 94.06 80 ILE A C 1
ATOM 674 O O . ILE A 1 80 ? -4.851 3.013 -7.519 1.00 94.06 80 ILE A O 1
ATOM 678 N N . SER A 1 81 ? -5.399 1.737 -5.754 1.00 95.88 81 SER A N 1
ATOM 679 C CA . SER A 1 81 ? -6.121 0.713 -6.503 1.00 95.88 81 SER A CA 1
ATOM 680 C C . SER A 1 81 ? -7.416 0.304 -5.796 1.00 95.88 81 SER A C 1
ATOM 682 O O . SER A 1 81 ? -7.537 0.461 -4.578 1.00 95.88 81 SER A O 1
ATOM 684 N N . PRO A 1 82 ? -8.365 -0.309 -6.520 1.00 96.69 82 PRO A N 1
ATOM 685 C CA . PRO A 1 82 ? -9.425 -1.098 -5.907 1.00 96.69 82 PRO A CA 1
ATOM 686 C C . PRO A 1 82 ? -8.865 -2.325 -5.171 1.00 96.69 82 PRO A C 1
ATOM 688 O O . PRO A 1 82 ? -7.696 -2.696 -5.345 1.00 96.69 82 PRO A O 1
ATOM 691 N N . VAL A 1 83 ? -9.729 -2.968 -4.387 1.00 97.56 83 VAL A N 1
ATOM 692 C CA . VAL A 1 83 ? -9.483 -4.279 -3.775 1.00 97.56 83 VAL A CA 1
ATOM 693 C C . VAL A 1 83 ? -9.562 -5.363 -4.852 1.00 97.56 83 VAL A C 1
ATOM 695 O O . VAL A 1 83 ? -10.507 -5.409 -5.636 1.00 97.56 83 VAL A O 1
ATOM 698 N N . MET A 1 84 ? -8.551 -6.231 -4.912 1.00 97.94 84 MET A N 1
ATOM 699 C CA . MET A 1 84 ? -8.392 -7.234 -5.967 1.00 97.94 84 MET A CA 1
ATOM 700 C C . MET A 1 84 ? -8.128 -8.622 -5.388 1.00 97.94 84 MET A C 1
ATOM 702 O O . MET A 1 84 ? -7.357 -8.792 -4.448 1.00 97.94 84 MET A O 1
ATOM 706 N N . LYS A 1 85 ? -8.735 -9.648 -5.991 1.00 97.06 85 LYS A N 1
ATOM 707 C CA . LYS A 1 85 ? -8.681 -11.038 -5.504 1.00 97.06 85 LYS A CA 1
ATOM 708 C C . LYS A 1 85 ? -7.318 -11.717 -5.643 1.00 97.06 85 LYS A C 1
ATOM 710 O O . LYS A 1 85 ? -7.039 -12.688 -4.950 1.00 97.06 85 LYS A O 1
ATOM 715 N N . SER A 1 86 ? -6.479 -11.255 -6.567 1.00 97.31 86 SER A N 1
ATOM 716 C CA . SER A 1 86 ? -5.188 -11.890 -6.846 1.00 97.31 86 SER A CA 1
ATOM 717 C C . SER A 1 86 ? -4.096 -10.865 -7.145 1.00 97.31 86 SER A C 1
ATOM 719 O O . SER A 1 86 ? -4.408 -9.776 -7.646 1.00 97.31 86 SER A O 1
ATOM 721 N N . PRO A 1 87 ? -2.820 -11.222 -6.906 1.00 97.50 87 PRO A N 1
ATOM 722 C CA . PRO A 1 87 ? -1.675 -10.424 -7.332 1.00 97.50 87 PRO A CA 1
ATOM 723 C C . PRO A 1 87 ? -1.704 -10.078 -8.821 1.00 97.50 87 PRO A C 1
ATOM 725 O O . PRO A 1 87 ? -1.422 -8.947 -9.197 1.00 97.50 87 PRO A O 1
ATOM 728 N N . GLU A 1 88 ? -2.080 -11.035 -9.668 1.00 98.38 88 GLU A N 1
ATOM 729 C CA . GLU A 1 88 ? -2.136 -10.883 -11.120 1.00 98.38 88 GLU A CA 1
ATOM 730 C C . GLU A 1 88 ? -3.212 -9.875 -11.546 1.00 98.38 88 GLU A C 1
ATOM 732 O O . GLU A 1 88 ? -2.953 -9.017 -12.393 1.00 98.38 88 GLU A O 1
ATOM 737 N N . ALA A 1 89 ? -4.403 -9.932 -10.940 1.00 98.19 89 ALA A N 1
ATOM 738 C CA . ALA A 1 89 ? -5.464 -8.961 -11.210 1.00 98.19 89 ALA A CA 1
ATOM 739 C C . ALA A 1 89 ? -5.038 -7.541 -10.811 1.00 98.19 89 ALA A C 1
ATOM 741 O O . ALA A 1 89 ? -5.229 -6.597 -11.581 1.00 98.19 89 ALA A O 1
ATOM 742 N N . LEU A 1 90 ? -4.401 -7.400 -9.644 1.00 98.25 90 LEU A N 1
ATOM 743 C CA . LEU A 1 90 ? -3.888 -6.118 -9.175 1.00 98.25 90 LEU A CA 1
ATOM 744 C C . LEU A 1 90 ? -2.768 -5.582 -10.077 1.00 98.25 90 LEU A C 1
ATOM 746 O O . LEU A 1 90 ? -2.828 -4.433 -10.507 1.00 98.25 90 LEU A O 1
ATOM 750 N N . ALA A 1 91 ? -1.778 -6.410 -10.415 1.00 98.06 91 ALA A N 1
ATOM 751 C CA . ALA A 1 91 ? -0.661 -6.026 -11.277 1.00 98.06 91 ALA A CA 1
ATOM 752 C C . ALA A 1 91 ? -1.134 -5.553 -12.657 1.00 98.06 91 ALA A C 1
ATOM 754 O O . ALA A 1 91 ? -0.635 -4.558 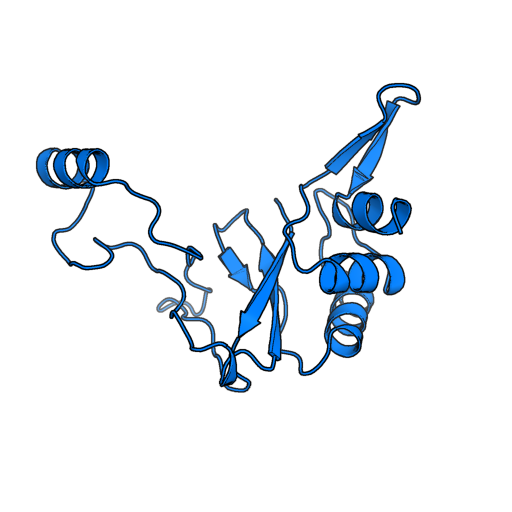-13.186 1.00 98.06 91 ALA A O 1
ATOM 755 N N . ARG A 1 92 ? -2.126 -6.246 -13.231 1.00 98.44 92 ARG A N 1
ATOM 756 C CA . ARG A 1 92 ? -2.721 -5.872 -14.517 1.00 98.44 92 ARG A CA 1
ATOM 757 C C . ARG A 1 92 ? -3.431 -4.535 -14.431 1.00 98.44 92 ARG A C 1
ATOM 759 O O . ARG A 1 92 ? -3.148 -3.658 -15.237 1.00 98.44 92 ARG A O 1
ATOM 766 N N . TRP A 1 93 ? -4.269 -4.350 -13.414 1.00 98.31 93 TRP A N 1
ATOM 767 C CA . TRP A 1 93 ? -4.961 -3.084 -13.211 1.00 98.31 93 TRP A CA 1
ATOM 768 C C . TRP A 1 93 ? -3.977 -1.918 -13.046 1.00 98.31 93 TRP A C 1
ATOM 770 O O . TRP A 1 93 ? -4.151 -0.884 -13.687 1.00 98.31 93 TRP A O 1
ATOM 780 N N . LEU A 1 94 ? -2.915 -2.088 -12.251 1.00 97.75 94 LEU A N 1
ATOM 781 C CA . LEU A 1 94 ? -1.899 -1.051 -12.034 1.00 97.75 94 LEU A CA 1
ATOM 782 C C . LEU A 1 94 ? -1.156 -0.683 -13.327 1.00 97.75 94 LEU A C 1
ATOM 784 O O . LEU A 1 94 ? -0.918 0.498 -13.580 1.00 97.75 94 LEU A O 1
ATOM 788 N N . ALA A 1 95 ? -0.814 -1.671 -14.155 1.00 97.62 95 ALA A N 1
ATOM 789 C CA . ALA A 1 95 ? -0.162 -1.437 -15.440 1.00 97.62 95 ALA A CA 1
ATOM 790 C C . ALA A 1 95 ? -1.099 -0.736 -16.439 1.00 97.62 95 ALA A C 1
ATOM 792 O O . ALA A 1 95 ? -0.732 0.290 -17.016 1.00 97.62 95 ALA A O 1
ATOM 793 N N . ASP A 1 96 ? -2.323 -1.244 -16.597 1.00 98.12 96 ASP A N 1
ATOM 794 C CA . ASP A 1 96 ? -3.300 -0.737 -17.567 1.00 98.12 96 ASP A CA 1
ATOM 795 C C . ASP A 1 96 ? -3.738 0.700 -17.232 1.00 98.12 96 ASP A C 1
ATOM 797 O O . ASP A 1 96 ? -3.898 1.533 -18.126 1.00 98.12 96 ASP A O 1
ATOM 801 N N . ASN A 1 97 ? -3.852 1.027 -15.939 1.00 97.50 97 ASN A N 1
ATOM 802 C CA . ASN A 1 97 ? -4.206 2.369 -15.464 1.00 97.50 97 ASN A CA 1
ATOM 803 C C . ASN A 1 97 ? -3.000 3.308 -15.333 1.00 97.50 97 ASN A C 1
ATOM 805 O O . ASN A 1 97 ? -3.157 4.436 -14.869 1.00 97.50 97 ASN A O 1
ATOM 809 N N . LYS A 1 98 ? -1.797 2.869 -15.735 1.00 95.62 98 LYS A N 1
ATOM 810 C CA . LYS A 1 98 ? -0.557 3.651 -15.616 1.00 95.62 98 LYS A CA 1
ATOM 811 C C . LYS A 1 98 ? -0.354 4.187 -14.196 1.00 95.62 98 LYS A C 1
ATOM 813 O O . LYS A 1 98 ? 0.034 5.342 -14.007 1.00 95.62 98 LYS A O 1
ATOM 818 N N . ALA A 1 99 ? -0.633 3.348 -13.198 1.00 94.31 99 ALA A N 1
ATOM 819 C CA . ALA A 1 99 ? -0.449 3.706 -11.804 1.00 94.31 99 ALA A CA 1
ATOM 820 C C . ALA A 1 99 ? 0.998 4.162 -11.583 1.00 94.31 99 ALA A C 1
ATOM 822 O O . ALA A 1 99 ? 1.952 3.547 -12.074 1.00 94.31 99 ALA A O 1
ATOM 823 N N . SER A 1 100 ? 1.161 5.266 -10.857 1.00 92.44 100 SER A N 1
ATOM 824 C CA . SER A 1 100 ? 2.489 5.794 -10.563 1.00 92.44 100 SER A CA 1
ATOM 825 C C . SER A 1 100 ? 3.272 4.757 -9.758 1.00 92.44 100 SER A C 1
ATOM 827 O O . SER A 1 100 ? 2.787 4.296 -8.732 1.00 92.44 100 SER A O 1
ATOM 829 N N . ALA A 1 101 ? 4.488 4.425 -10.179 1.00 89.94 101 ALA A N 1
ATOM 830 C CA . ALA A 1 101 ? 5.437 3.569 -9.458 1.00 89.94 101 ALA A CA 1
ATOM 831 C C . ALA A 1 101 ? 6.482 4.379 -8.663 1.00 89.94 101 ALA A C 1
ATOM 833 O O . ALA A 1 101 ? 7.319 3.816 -7.962 1.00 89.94 101 ALA A O 1
ATOM 834 N N . GLY A 1 102 ? 6.444 5.705 -8.793 1.00 85.25 102 GLY A N 1
ATOM 835 C CA . GLY A 1 102 ? 7.397 6.653 -8.230 1.00 85.25 102 GLY A CA 1
ATOM 836 C C . GLY A 1 102 ? 7.317 7.999 -8.964 1.00 85.25 102 GLY A C 1
ATOM 837 O O . GLY A 1 102 ? 6.482 8.157 -9.864 1.00 85.25 102 GLY A O 1
ATOM 838 N N . PRO A 1 103 ? 8.163 8.979 -8.598 1.00 80.50 103 PRO A N 1
ATOM 839 C CA . PRO A 1 103 ? 8.211 10.276 -9.269 1.00 80.50 103 PRO A CA 1
ATOM 840 C C . PRO A 1 103 ? 8.386 10.110 -10.784 1.00 80.50 103 PRO A C 1
ATOM 842 O O . PRO A 1 103 ? 9.376 9.540 -11.231 1.00 80.50 103 PRO A O 1
ATOM 845 N N . TYR A 1 104 ? 7.412 10.599 -11.557 1.00 81.69 104 TYR A N 1
ATOM 846 C CA . TYR A 1 104 ? 7.406 10.562 -13.028 1.00 81.69 104 TYR A CA 1
ATOM 847 C C . TYR A 1 104 ? 7.549 9.163 -13.663 1.00 81.69 104 TYR A C 1
ATOM 849 O O . TYR A 1 104 ? 7.870 9.062 -14.844 1.00 81.69 104 TYR A O 1
ATOM 857 N N . ALA A 1 105 ? 7.297 8.088 -12.908 1.00 88.31 105 ALA A N 1
ATOM 858 C CA . ALA A 1 105 ? 7.480 6.713 -13.364 1.00 88.31 105 ALA A CA 1
ATOM 859 C C . ALA A 1 105 ? 6.197 5.884 -13.226 1.00 88.31 105 ALA A C 1
ATOM 861 O O . ALA A 1 105 ? 5.431 6.042 -12.273 1.00 88.31 105 ALA A O 1
ATOM 862 N N . THR A 1 106 ? 6.011 4.951 -14.154 1.00 93.81 106 THR A N 1
ATOM 863 C CA . THR A 1 106 ? 5.044 3.843 -14.088 1.00 93.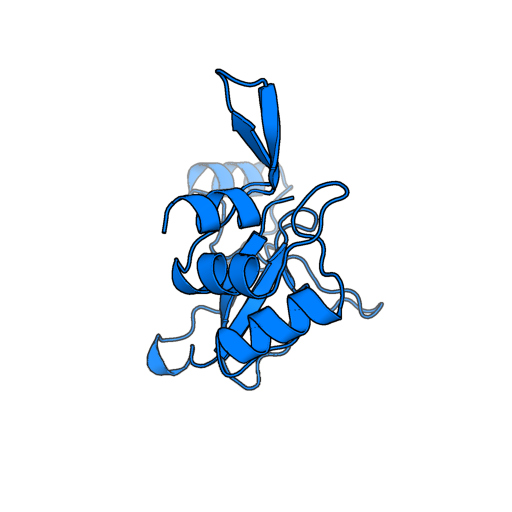81 106 THR A CA 1
ATOM 864 C C . THR A 1 106 ? 5.808 2.521 -14.099 1.00 93.81 106 THR A C 1
ATOM 866 O O . THR A 1 106 ? 7.023 2.521 -14.290 1.00 93.81 106 THR A O 1
ATOM 869 N N . ALA A 1 107 ? 5.117 1.394 -13.935 1.00 94.69 107 ALA A N 1
ATOM 870 C CA . ALA A 1 107 ? 5.734 0.073 -14.045 1.00 94.69 107 ALA A CA 1
ATOM 871 C C . ALA A 1 107 ? 4.912 -0.868 -14.935 1.00 94.69 107 ALA A C 1
ATOM 873 O O . ALA A 1 107 ? 3.706 -0.679 -15.122 1.00 94.69 107 ALA A O 1
ATOM 874 N N . THR A 1 108 ? 5.583 -1.864 -15.509 1.00 96.75 108 THR A N 1
ATOM 875 C CA . THR A 1 108 ? 4.956 -2.917 -16.312 1.00 96.75 108 THR A CA 1
ATOM 876 C C . THR A 1 108 ? 4.204 -3.911 -15.427 1.00 96.75 108 THR A C 1
ATOM 878 O O . THR A 1 108 ? 4.389 -3.956 -14.210 1.00 96.75 108 THR A O 1
ATOM 881 N N . TYR A 1 109 ? 3.375 -4.752 -16.051 1.00 97.56 109 TYR A N 1
ATOM 882 C CA . TYR A 1 109 ? 2.694 -5.856 -15.371 1.00 97.56 109 TYR A CA 1
ATOM 883 C C . TYR A 1 109 ? 3.668 -6.742 -14.580 1.00 97.56 109 TYR A C 1
ATOM 885 O O . TYR A 1 109 ? 3.435 -6.993 -13.401 1.00 97.56 109 TYR A O 1
ATOM 893 N N . ASP A 1 110 ? 4.775 -7.170 -15.196 1.00 96.81 110 ASP A N 1
ATOM 894 C CA . ASP A 1 110 ? 5.739 -8.070 -14.551 1.00 96.81 110 ASP A CA 1
ATOM 895 C C . ASP A 1 110 ? 6.455 -7.393 -13.376 1.00 96.81 110 ASP A C 1
ATOM 897 O O . ASP A 1 110 ? 6.670 -8.017 -12.337 1.00 96.81 110 ASP A O 1
ATOM 901 N N . GLN A 1 111 ? 6.760 -6.097 -13.500 1.00 95.50 111 GLN A N 1
ATOM 902 C CA . GLN A 1 111 ? 7.362 -5.311 -12.422 1.00 95.50 111 GLN A CA 1
ATOM 903 C C . GLN A 1 111 ? 6.412 -5.179 -11.223 1.00 95.50 111 GLN A C 1
ATOM 905 O O . GLN A 1 111 ? 6.816 -5.405 -10.081 1.00 95.50 111 GLN A O 1
ATOM 910 N N . TRP A 1 112 ? 5.135 -4.874 -11.476 1.00 96.50 112 TRP A N 1
ATOM 911 C CA . TRP A 1 112 ? 4.117 -4.839 -10.428 1.00 96.50 112 TRP A CA 1
ATOM 912 C C . TRP A 1 112 ? 3.902 -6.207 -9.789 1.00 96.50 112 TRP A C 1
ATOM 914 O O . TRP A 1 112 ? 3.861 -6.309 -8.566 1.00 96.50 112 TRP A O 1
ATOM 924 N N . LEU A 1 113 ? 3.795 -7.263 -10.595 1.00 96.62 113 LEU A N 1
ATOM 925 C CA . LEU A 1 113 ? 3.570 -8.616 -10.101 1.00 96.62 113 LEU A CA 1
ATOM 926 C C . LEU A 1 113 ? 4.721 -9.091 -9.210 1.00 96.62 113 LEU A C 1
ATOM 928 O O . LEU A 1 113 ? 4.468 -9.670 -8.154 1.00 96.62 113 LEU A O 1
ATOM 932 N N . ALA A 1 114 ? 5.966 -8.821 -9.611 1.00 94.06 114 ALA A N 1
ATOM 933 C CA . ALA A 1 114 ? 7.147 -9.118 -8.810 1.00 94.06 114 ALA A CA 1
ATOM 934 C C . ALA A 1 114 ? 7.091 -8.404 -7.451 1.00 94.06 114 ALA A C 1
ATOM 936 O O . ALA A 1 114 ? 7.223 -9.046 -6.410 1.00 94.06 114 ALA A O 1
ATOM 937 N N . MET A 1 115 ? 6.808 -7.096 -7.447 1.00 92.56 115 MET A N 1
ATOM 938 C CA . MET A 1 115 ? 6.683 -6.311 -6.216 1.00 92.56 115 MET A CA 1
ATOM 939 C C . MET A 1 115 ? 5.572 -6.840 -5.296 1.00 92.56 115 MET A C 1
ATOM 941 O O . MET A 1 115 ? 5.809 -7.057 -4.108 1.00 92.56 115 MET A O 1
ATOM 945 N N . ILE A 1 116 ? 4.390 -7.135 -5.843 1.00 94.94 116 ILE A N 1
ATOM 946 C CA . ILE A 1 116 ? 3.258 -7.660 -5.067 1.00 94.94 116 ILE A CA 1
ATOM 947 C C . ILE A 1 116 ? 3.596 -9.029 -4.460 1.00 94.94 116 ILE A C 1
ATOM 949 O O . ILE A 1 116 ? 3.225 -9.299 -3.319 1.00 94.94 116 ILE A O 1
ATOM 953 N N . LYS A 1 117 ? 4.318 -9.890 -5.190 1.00 92.69 117 LYS A N 1
ATOM 954 C CA . LYS A 1 117 ? 4.712 -11.230 -4.718 1.00 92.69 117 LYS A CA 1
ATOM 955 C C . LYS A 1 117 ? 5.785 -11.208 -3.633 1.00 92.69 117 LYS A C 1
ATOM 957 O O . LYS A 1 117 ? 5.814 -12.127 -2.821 1.00 92.69 117 LYS A O 1
ATOM 962 N N . VAL A 1 118 ? 6.621 -10.172 -3.585 1.00 88.62 118 VAL A N 1
ATOM 963 C CA . VAL A 1 118 ? 7.537 -9.952 -2.453 1.00 88.62 118 VAL A CA 1
ATOM 964 C C . VAL A 1 118 ? 6.765 -9.600 -1.175 1.00 88.62 118 VAL A C 1
ATOM 966 O O . VAL A 1 118 ? 7.234 -9.912 -0.085 1.00 88.62 118 VAL A O 1
ATOM 969 N N . GLY A 1 119 ? 5.574 -9.000 -1.294 1.00 82.69 119 GLY A N 1
ATOM 970 C CA . GLY A 1 119 ? 4.696 -8.736 -0.150 1.00 82.69 119 GLY A CA 1
ATOM 971 C C . GLY A 1 119 ? 5.209 -7.638 0.785 1.00 82.69 119 GLY A C 1
ATOM 972 O O . GLY A 1 119 ? 4.938 -7.686 1.979 1.00 82.69 119 GLY A O 1
ATOM 973 N N . SER A 1 120 ? 5.989 -6.684 0.267 1.00 78.44 120 SER A N 1
ATOM 974 C CA . SER A 1 120 ? 6.647 -5.637 1.059 1.00 78.44 120 SER A CA 1
ATOM 975 C C . SER A 1 120 ? 6.545 -4.263 0.386 1.00 78.44 120 SER A C 1
ATOM 977 O O . SER A 1 120 ? 5.997 -4.131 -0.708 1.00 78.44 120 SER A O 1
ATOM 979 N N . SER A 1 121 ? 7.089 -3.235 1.034 1.00 83.38 121 SER A N 1
ATOM 980 C CA . SER A 1 121 ? 7.108 -1.860 0.540 1.00 83.38 121 SER A CA 1
ATOM 981 C C . SER A 1 121 ? 8.284 -1.604 -0.404 1.00 83.38 121 SER A C 1
ATOM 983 O O . SER A 1 121 ? 9.427 -1.959 -0.122 1.00 83.38 121 SER A O 1
ATOM 985 N N . ALA A 1 122 ? 8.022 -0.916 -1.513 1.00 83.62 122 ALA A N 1
ATOM 986 C CA . ALA A 1 122 ? 9.031 -0.449 -2.452 1.00 83.62 122 ALA A CA 1
ATOM 987 C C . ALA A 1 122 ? 9.273 1.056 -2.274 1.00 83.62 122 ALA A C 1
ATOM 989 O O . ALA A 1 122 ? 8.341 1.860 -2.324 1.00 83.62 122 ALA A O 1
ATOM 990 N N . GLY A 1 123 ? 10.538 1.446 -2.086 1.00 81.38 123 GLY A N 1
ATOM 991 C CA . GLY A 1 123 ? 10.947 2.852 -2.032 1.00 81.38 123 GLY A CA 1
ATOM 992 C C . GLY A 1 123 ? 10.648 3.615 -3.330 1.00 81.38 123 GLY A C 1
ATOM 993 O O . GLY A 1 123 ? 10.350 3.029 -4.365 1.00 81.38 123 GLY A O 1
ATOM 994 N N . SER A 1 124 ? 10.747 4.945 -3.292 1.00 81.06 124 SER A N 1
ATOM 995 C CA . SER A 1 124 ? 10.360 5.788 -4.441 1.00 81.06 124 SER A CA 1
ATOM 996 C C . SER A 1 124 ? 11.262 5.574 -5.670 1.00 81.06 124 SER A C 1
ATOM 998 O O . SER A 1 124 ? 10.785 5.595 -6.802 1.00 81.06 124 SER A O 1
ATOM 1000 N N . PHE A 1 125 ? 12.565 5.379 -5.452 1.00 87.56 125 PHE A N 1
ATOM 1001 C CA . PHE A 1 125 ? 13.555 5.100 -6.491 1.00 87.56 125 PHE A CA 1
ATOM 1002 C C . PHE A 1 125 ? 14.788 4.411 -5.895 1.00 87.56 125 PHE A C 1
ATOM 1004 O O . PHE A 1 125 ? 15.018 4.461 -4.685 1.00 87.56 125 PHE A O 1
ATOM 1011 N N . VAL A 1 126 ? 15.594 3.794 -6.756 1.00 88.38 126 VAL A N 1
ATOM 1012 C CA . VAL A 1 126 ? 16.905 3.223 -6.437 1.00 88.38 126 VAL A CA 1
ATOM 1013 C C . VAL A 1 126 ? 17.917 3.780 -7.430 1.00 88.38 126 VAL A C 1
ATOM 1015 O O . VAL A 1 126 ? 17.667 3.781 -8.633 1.00 88.38 126 VAL A O 1
ATOM 1018 N N . MET A 1 127 ? 19.059 4.249 -6.922 1.00 89.75 127 MET A N 1
ATOM 1019 C CA . MET A 1 127 ? 20.186 4.688 -7.743 1.00 89.75 12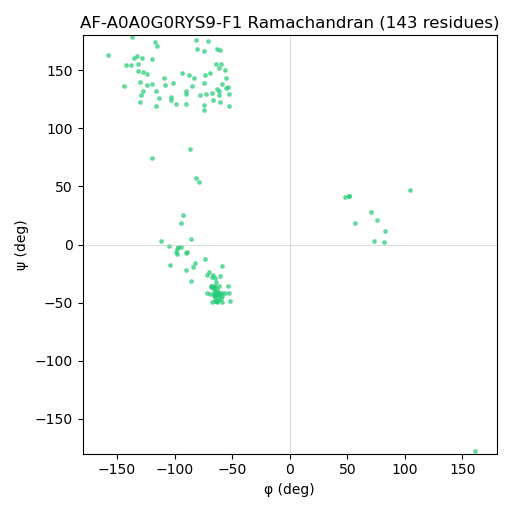7 MET A CA 1
ATOM 1020 C C . MET A 1 127 ? 21.276 3.619 -7.728 1.00 89.75 127 MET A C 1
ATOM 1022 O O . MET A 1 127 ? 21.773 3.238 -6.665 1.00 89.75 127 MET A O 1
ATOM 1026 N N . ASN A 1 128 ? 21.684 3.159 -8.906 1.00 86.25 128 ASN A N 1
ATOM 1027 C CA . ASN A 1 128 ? 22.869 2.331 -9.041 1.00 86.25 128 ASN A CA 1
ATOM 1028 C C . ASN A 1 128 ? 24.118 3.210 -8.890 1.00 86.25 128 ASN A C 1
ATOM 1030 O O . ASN A 1 128 ? 24.391 4.079 -9.715 1.00 86.25 128 ASN A O 1
ATOM 1034 N N . ARG A 1 129 ? 24.908 2.961 -7.843 1.00 87.44 129 ARG A N 1
ATOM 1035 C CA . ARG A 1 129 ? 26.099 3.762 -7.535 1.00 87.44 129 ARG A CA 1
ATOM 1036 C C . ARG A 1 129 ? 27.203 3.658 -8.592 1.00 87.44 129 ARG A C 1
ATOM 1038 O O . ARG A 1 129 ? 27.978 4.600 -8.717 1.00 87.44 129 ARG A O 1
ATOM 1045 N N . SER A 1 130 ? 27.312 2.543 -9.317 1.00 87.06 130 SER A N 1
ATOM 1046 C CA . SER A 1 130 ? 28.375 2.359 -10.315 1.00 87.06 130 SER A CA 1
ATOM 1047 C C . SER A 1 130 ? 28.016 2.933 -11.684 1.00 87.06 130 SER A C 1
ATOM 1049 O O . SER A 1 130 ? 28.909 3.400 -12.384 1.00 87.06 130 SER A O 1
ATOM 1051 N N . THR A 1 131 ? 26.735 2.926 -12.063 1.00 89.69 131 THR A N 1
ATOM 1052 C CA . THR A 1 131 ? 26.285 3.408 -13.382 1.00 89.69 131 THR A CA 1
ATOM 1053 C C . THR A 1 131 ? 25.610 4.778 -13.344 1.00 89.69 131 THR A C 1
ATOM 1055 O O . THR A 1 131 ? 25.476 5.413 -14.385 1.00 89.69 131 THR A O 1
ATOM 1058 N N . GLY A 1 132 ? 25.162 5.237 -12.172 1.00 89.19 132 GLY A N 1
ATOM 1059 C CA . GLY A 1 132 ? 24.334 6.437 -12.023 1.00 89.19 132 GLY A CA 1
ATOM 1060 C C . GLY A 1 132 ? 22.884 6.263 -12.494 1.00 89.19 132 GLY A C 1
ATOM 1061 O O . GLY A 1 132 ? 22.117 7.221 -12.456 1.00 89.19 132 GLY A O 1
ATOM 1062 N N . GLU A 1 133 ? 22.492 5.061 -12.929 1.00 89.94 133 GLU A N 1
ATOM 1063 C CA . GLU A 1 133 ? 21.125 4.753 -13.359 1.00 89.94 133 GLU A CA 1
ATOM 1064 C C . GLU A 1 133 ? 20.141 4.920 -12.191 1.00 89.94 133 GLU A C 1
ATOM 1066 O O . GLU A 1 133 ? 20.390 4.421 -11.090 1.00 89.94 133 GLU A O 1
ATOM 1071 N N . ILE A 1 134 ? 19.014 5.594 -12.437 1.00 89.38 134 ILE A N 1
ATOM 1072 C CA . ILE A 1 134 ? 17.912 5.746 -11.481 1.00 89.38 134 ILE A CA 1
ATOM 1073 C C . ILE A 1 134 ? 16.700 4.994 -12.023 1.00 89.38 134 ILE A C 1
ATOM 1075 O O . ILE A 1 134 ? 16.258 5.253 -13.139 1.00 89.38 134 ILE A O 1
ATOM 1079 N N . VAL A 1 135 ? 16.147 4.101 -11.208 1.00 89.94 135 VAL A N 1
ATOM 1080 C CA . VAL A 1 135 ? 14.934 3.328 -11.517 1.00 89.94 135 VAL A CA 1
ATOM 1081 C C . VAL A 1 135 ? 13.918 3.457 -10.390 1.00 89.94 135 VAL A C 1
ATOM 1083 O O . VAL A 1 135 ? 14.281 3.803 -9.264 1.00 89.94 135 VAL A O 1
ATOM 1086 N N . SER A 1 136 ? 12.642 3.165 -10.657 1.00 91.00 136 SER A N 1
ATOM 1087 C CA . SER A 1 136 ? 11.631 3.099 -9.590 1.00 91.00 136 SER A CA 1
ATOM 1088 C C . SER A 1 136 ? 11.941 1.960 -8.610 1.00 91.00 136 SER A C 1
ATOM 1090 O O . SER A 1 136 ? 12.584 0.973 -8.974 1.00 91.00 136 SER A O 1
ATOM 1092 N N . GLY A 1 137 ? 11.472 2.051 -7.361 1.00 87.94 137 GLY A N 1
ATOM 1093 C CA . GLY A 1 137 ? 11.637 0.935 -6.421 1.00 87.94 137 GLY A CA 1
ATOM 1094 C C . GLY A 1 137 ? 10.890 -0.326 -6.858 1.00 87.94 137 GLY A C 1
ATOM 1095 O O . GLY A 1 137 ? 11.380 -1.426 -6.622 1.00 87.94 137 GLY A O 1
ATOM 1096 N N . VAL A 1 138 ? 9.749 -0.172 -7.541 1.00 87.50 138 VAL A N 1
ATOM 1097 C CA . VAL A 1 138 ? 8.969 -1.289 -8.103 1.00 87.50 138 VAL A CA 1
ATOM 1098 C C . VAL A 1 138 ? 9.801 -2.056 -9.135 1.00 87.50 138 VAL A C 1
ATOM 1100 O O . VAL A 1 138 ? 9.928 -3.275 -9.052 1.00 87.50 138 VAL A O 1
ATOM 1103 N N . GLU A 1 139 ? 10.444 -1.342 -10.057 1.00 90.00 139 GLU A N 1
ATOM 1104 C CA . GLU A 1 139 ? 11.371 -1.937 -11.022 1.00 90.00 139 GLU A CA 1
ATOM 1105 C C . GLU A 1 139 ? 12.614 -2.533 -10.348 1.00 90.00 139 GLU A C 1
ATOM 1107 O O . GLU A 1 139 ? 13.077 -3.611 -10.717 1.00 90.00 139 GLU A O 1
ATOM 1112 N N . ALA A 1 140 ? 13.167 -1.862 -9.338 1.00 88.44 140 ALA A N 1
ATOM 1113 C CA . ALA A 1 140 ? 14.342 -2.365 -8.638 1.00 88.44 140 ALA A CA 1
ATOM 1114 C C . ALA A 1 140 ? 14.085 -3.721 -7.959 1.00 88.44 140 ALA A C 1
ATOM 1116 O O . ALA A 1 140 ? 14.982 -4.565 -7.927 1.00 88.44 140 ALA A O 1
ATOM 1117 N N . VAL A 1 141 ? 12.874 -3.941 -7.432 1.00 87.19 141 VAL A N 1
ATOM 1118 C CA . VAL A 1 141 ? 12.472 -5.230 -6.852 1.00 87.19 141 VAL A CA 1
ATOM 1119 C C . VAL A 1 141 ? 12.425 -6.317 -7.924 1.00 87.19 141 VAL A C 1
ATOM 1121 O O . VAL A 1 141 ? 12.960 -7.402 -7.705 1.00 87.19 141 VAL A O 1
ATOM 1124 N N . SER A 1 142 ? 11.864 -6.026 -9.101 1.00 86.75 142 SER A N 1
ATOM 1125 C CA . SER A 1 142 ? 11.732 -7.025 -10.168 1.00 86.75 142 SER A CA 1
ATOM 1126 C C . SER A 1 142 ? 13.071 -7.478 -10.747 1.00 86.75 142 SER A C 1
ATOM 1128 O O . SER A 1 142 ? 13.168 -8.586 -11.252 1.00 86.75 142 SER A O 1
ATOM 1130 N N . ARG A 1 143 ? 14.112 -6.639 -10.683 1.00 84.19 143 ARG A N 1
ATOM 1131 C CA . ARG A 1 143 ? 15.467 -6.977 -11.156 1.00 84.19 143 ARG A CA 1
ATOM 1132 C C . ARG A 1 143 ? 16.217 -7.954 -10.232 1.00 84.19 143 ARG A C 1
ATOM 1134 O O . ARG A 1 143 ? 17.287 -8.423 -10.609 1.00 84.19 143 ARG A O 1
ATOM 1141 N N . LYS A 1 144 ? 15.720 -8.202 -9.012 1.00 65.62 144 LYS A N 1
ATOM 1142 C CA . LYS A 1 144 ? 16.346 -9.092 -8.012 1.00 65.62 144 LYS A CA 1
ATOM 1143 C C . LYS A 1 144 ? 15.738 -10.500 -7.959 1.00 65.62 144 LYS A C 1
ATOM 1145 O O . LYS A 1 144 ? 16.247 -11.322 -7.198 1.00 65.62 144 LYS A O 1
ATOM 1150 N N . MET A 1 145 ? 14.658 -10.744 -8.703 1.00 53.84 145 MET A N 1
ATOM 1151 C CA . MET A 1 145 ? 14.028 -12.060 -8.876 1.00 53.84 145 MET A CA 1
ATOM 1152 C C . MET A 1 145 ? 14.562 -12.738 -10.133 1.00 53.84 145 MET A C 1
ATOM 1154 O O . MET A 1 145 ? 14.679 -13.981 -10.098 1.00 53.84 145 MET A O 1
#

Foldseek 3Di:
DKKAKFQAAPPDDADADPVRHGQAAAQDQDDDPVRVVVCVVVVVFAPDPDRRPGHYDDDDDPVRSQWIFMFDCPSNTDTPDDTGRDQQRRLVVQQVVQPALAVVDGDHSLLSSLVVVVNGMFDRWDADPVPRDIDRSSNVSSVVD

Secondary structure (DSSP, 8-state):
--EEEEEE-TT----B-TTSPBPP-BSS----HHHHHHHHHHTSS-S-TTTTT--B-----TTT--EEEEEETTTTSEESS--BSSHHHHHHHHHHTT-EEETTEE--HHHHHHHHHHTSPBPSEEE-TTT--EEEHHHHHHTT-